Protein AF-A0A060C857-F1 (afdb_monomer_lite)

pLDDT: mean 92.67, std 7.78, range [64.56, 98.5]

Foldseek 3Di:
DDPVAAFDFKDKDFAPFWFAFVPDDQQQKDKPQWHWDDWAADQDPDDDPDGGTHRIIITTTDCPRPRGDQADPPDDRGHDPDIDMWRPQWIAGPVGDIDGTD

Structure (mmCIF, N/CA/C/O backbone):
data_AF-A0A060C857-F1
#
_entry.id   AF-A0A060C857-F1
#
loop_
_atom_site.group_PDB
_atom_site.id
_atom_site.type_symbol
_atom_site.label_atom_id
_atom_site.label_alt_id
_atom_site.label_comp_id
_atom_site.label_asym_id
_atom_site.label_entity_id
_atom_site.label_seq_id
_atom_site.pdbx_PDB_ins_code
_atom_site.Cartn_x
_atom_site.Cartn_y
_atom_site.Cartn_z
_atom_site.occupancy
_atom_site.B_iso_or_equiv
_atom_site.auth_seq_id
_atom_site.auth_comp_id
_atom_site.auth_asym_id
_atom_site.auth_atom_id
_atom_site.pdbx_PDB_model_num
ATOM 1 N N . VAL A 1 1 ? 2.342 4.386 -15.968 1.00 80.69 1 VAL A N 1
ATOM 2 C CA . VAL A 1 1 ? 3.497 3.807 -16.693 1.00 80.69 1 VAL A CA 1
ATOM 3 C C . VAL A 1 1 ? 4.637 4.809 -16.672 1.00 80.69 1 VAL A C 1
ATOM 5 O O . VAL A 1 1 ? 4.359 6.002 -16.618 1.00 80.69 1 VAL A O 1
ATOM 8 N N . PHE A 1 2 ? 5.877 4.336 -16.630 1.00 88.88 2 PHE A N 1
ATOM 9 C CA . PHE A 1 2 ? 7.090 5.155 -16.666 1.00 88.88 2 PHE A CA 1
ATOM 10 C C . PHE A 1 2 ? 7.684 5.128 -18.078 1.00 88.88 2 PHE A C 1
ATOM 12 O O . PHE A 1 2 ? 7.247 4.335 -18.913 1.00 88.88 2 PHE A O 1
ATOM 19 N N . GLY A 1 3 ? 8.670 5.990 -18.346 1.00 88.81 3 GLY A N 1
ATOM 20 C CA . GLY A 1 3 ? 9.322 6.058 -19.661 1.00 88.81 3 GLY A CA 1
ATOM 21 C C . GLY A 1 3 ? 10.003 4.751 -20.084 1.00 88.81 3 GLY A C 1
ATOM 22 O O . GLY A 1 3 ? 10.171 4.512 -21.272 1.00 88.81 3 GLY A O 1
ATOM 23 N N . ASP A 1 4 ? 10.339 3.893 -19.121 1.00 87.06 4 ASP A N 1
ATOM 24 C CA . ASP A 1 4 ? 10.994 2.597 -19.307 1.00 87.06 4 ASP A CA 1
ATOM 25 C C . ASP A 1 4 ? 10.063 1.391 -19.085 1.00 87.06 4 ASP A C 1
ATOM 27 O O . ASP A 1 4 ? 10.514 0.249 -19.146 1.00 87.06 4 ASP A O 1
ATOM 31 N N . GLY A 1 5 ? 8.766 1.621 -18.848 1.00 90.00 5 GLY A N 1
ATOM 32 C CA . GLY A 1 5 ? 7.764 0.560 -18.775 1.00 90.00 5 GLY A CA 1
ATOM 33 C C . GLY A 1 5 ? 6.832 0.620 -17.566 1.00 90.00 5 GLY A C 1
ATOM 34 O O . GLY A 1 5 ? 6.690 1.623 -16.858 1.00 90.00 5 GLY A O 1
ATOM 35 N N . GLN A 1 6 ? 6.107 -0.477 -17.359 1.00 91.75 6 GLN A N 1
ATOM 36 C CA . GLN A 1 6 ? 5.193 -0.636 -16.231 1.00 91.75 6 GLN A CA 1
ATOM 37 C C . GLN A 1 6 ? 5.932 -1.073 -14.960 1.00 91.75 6 GLN A C 1
ATOM 39 O O . GLN A 1 6 ? 6.895 -1.835 -15.013 1.00 91.75 6 GLN A O 1
ATOM 44 N N . ARG A 1 7 ? 5.464 -0.579 -13.809 1.00 94.06 7 ARG A N 1
ATOM 45 C CA . ARG A 1 7 ? 5.992 -0.921 -12.485 1.00 94.06 7 ARG A CA 1
ATOM 46 C C . ARG A 1 7 ? 4.844 -1.112 -11.499 1.00 94.06 7 ARG A C 1
ATOM 48 O O . ARG A 1 7 ? 3.849 -0.388 -11.571 1.00 94.06 7 ARG A O 1
ATOM 55 N N . THR A 1 8 ? 5.005 -2.011 -10.536 1.00 94.94 8 THR A N 1
ATOM 56 C CA . THR A 1 8 ? 4.081 -2.143 -9.400 1.00 94.94 8 THR A CA 1
ATOM 57 C C . THR A 1 8 ? 4.384 -1.045 -8.383 1.00 94.94 8 THR A C 1
ATOM 59 O O . THR A 1 8 ? 5.397 -1.109 -7.684 1.00 94.94 8 THR A O 1
ATOM 62 N N . THR A 1 9 ? 3.524 -0.026 -8.301 1.00 96.38 9 THR A N 1
ATOM 63 C CA . THR A 1 9 ? 3.755 1.182 -7.481 1.00 96.38 9 THR A CA 1
ATOM 64 C C . THR A 1 9 ? 3.004 1.204 -6.154 1.00 96.38 9 THR A C 1
ATOM 66 O O . THR A 1 9 ? 3.293 2.042 -5.303 1.00 96.38 9 THR A O 1
ATOM 69 N N . ALA A 1 10 ? 1.995 0.353 -5.995 1.00 97.00 10 ALA A N 1
ATOM 70 C CA . ALA A 1 10 ? 1.227 0.244 -4.766 1.00 97.00 10 ALA A CA 1
ATOM 71 C C . ALA A 1 10 ? 0.524 -1.112 -4.678 1.00 97.00 10 ALA A C 1
ATOM 73 O O . ALA A 1 10 ? 0.291 -1.758 -5.701 1.00 97.00 10 ALA A O 1
ATOM 74 N N . VAL A 1 11 ? 0.154 -1.487 -3.459 1.00 97.00 11 VAL A N 1
ATOM 75 C CA . VAL A 1 11 ? -0.809 -2.551 -3.162 1.00 97.00 11 VAL A CA 1
ATOM 76 C C . VAL A 1 11 ? -1.995 -1.929 -2.442 1.00 97.00 11 VAL A C 1
ATOM 78 O O . VAL A 1 11 ? -1.821 -0.995 -1.659 1.00 97.00 11 VAL A O 1
ATOM 81 N N . ILE A 1 12 ? -3.194 -2.434 -2.711 1.00 97.69 12 ILE A N 1
ATOM 82 C CA . ILE A 1 12 ? -4.412 -2.017 -2.023 1.00 97.69 12 ILE A CA 1
ATOM 83 C C . ILE A 1 12 ? -5.023 -3.257 -1.389 1.00 97.69 12 ILE A C 1
ATOM 85 O O . ILE A 1 12 ? -5.284 -4.238 -2.082 1.00 97.69 12 ILE A O 1
ATOM 89 N N . VAL A 1 13 ? -5.225 -3.207 -0.076 1.00 97.19 13 VAL A N 1
ATOM 90 C CA . VAL A 1 13 ? -5.886 -4.267 0.691 1.00 97.19 13 VAL A CA 1
ATOM 91 C C . VAL A 1 13 ? -7.251 -3.755 1.123 1.00 97.19 13 VAL A C 1
ATOM 93 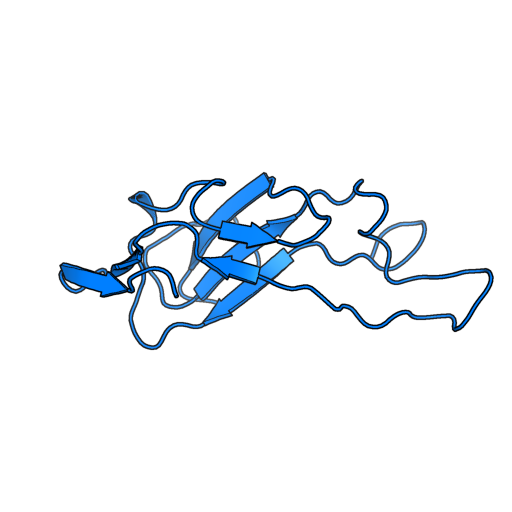O O . VAL A 1 13 ? -7.341 -2.697 1.747 1.00 97.19 13 VAL A O 1
ATOM 96 N N . GLU A 1 14 ? -8.308 -4.485 0.777 1.00 97.62 14 GLU A N 1
ATOM 97 C CA . GLU A 1 14 ? -9.665 -4.205 1.244 1.00 97.62 14 GLU A CA 1
ATOM 98 C C . GLU A 1 14 ? -9.959 -4.991 2.526 1.00 97.62 14 GLU A C 1
ATOM 100 O O . GLU A 1 14 ? -9.680 -6.186 2.615 1.00 97.62 14 GLU A O 1
ATOM 105 N N . TYR A 1 15 ? -10.543 -4.305 3.503 1.00 96.81 15 TYR A N 1
ATOM 106 C CA . TYR A 1 15 ? -11.034 -4.854 4.761 1.00 96.81 15 TYR A CA 1
ATOM 107 C C . TYR A 1 15 ? -12.559 -4.749 4.814 1.00 96.81 15 TYR A C 1
ATOM 109 O O . TYR A 1 15 ? -13.167 -3.843 4.240 1.00 96.81 15 TYR A O 1
ATOM 117 N N . ASP A 1 16 ? -13.199 -5.638 5.565 1.00 96.25 16 ASP A N 1
ATOM 118 C CA . ASP A 1 16 ? -14.646 -5.622 5.788 1.00 96.25 16 ASP A CA 1
ATOM 119 C C . ASP A 1 16 ? -15.107 -4.408 6.619 1.00 96.25 16 ASP A C 1
ATOM 121 O O . ASP A 1 16 ? -16.232 -3.931 6.445 1.00 96.25 16 ASP A O 1
ATOM 125 N N . VAL A 1 17 ? -14.226 -3.846 7.460 1.00 96.88 17 VAL A N 1
ATOM 126 C CA . VAL A 1 17 ? -14.499 -2.687 8.329 1.00 96.88 17 VAL A CA 1
ATOM 127 C C . VAL A 1 17 ? -13.466 -1.570 8.104 1.00 96.88 17 VAL A C 1
ATOM 129 O O . VAL A 1 17 ? -12.295 -1.866 7.863 1.00 96.88 17 VAL A O 1
ATOM 132 N N . PRO A 1 18 ? -13.848 -0.276 8.209 1.00 97.69 18 PRO A N 1
ATOM 133 C CA . PRO A 1 18 ? -12.896 0.827 8.114 1.00 97.69 18 PRO A CA 1
ATOM 134 C C . PRO A 1 18 ? -11.736 0.731 9.113 1.00 97.69 18 PRO A C 1
ATOM 136 O O . PRO A 1 18 ? -11.945 0.507 10.310 1.00 97.69 18 PRO A O 1
ATOM 139 N N . ILE A 1 19 ? -10.521 0.953 8.615 1.00 98.00 19 ILE A N 1
ATOM 140 C CA . ILE A 1 19 ? -9.279 1.013 9.384 1.00 98.00 19 ILE A CA 1
ATOM 141 C C . ILE A 1 19 ? -9.004 2.453 9.807 1.00 98.00 19 ILE A C 1
ATOM 143 O O . ILE A 1 19 ? -9.191 3.392 9.030 1.00 98.00 19 ILE A O 1
ATOM 147 N N . LYS A 1 20 ? -8.513 2.624 11.036 1.00 97.81 20 LYS A N 1
ATOM 148 C CA . LYS A 1 20 ? -8.126 3.925 11.574 1.00 97.81 20 LYS A CA 1
ATOM 149 C C . LYS A 1 20 ? -6.835 4.397 10.910 1.00 97.81 20 LYS A C 1
ATOM 151 O O . LYS A 1 20 ? -5.761 3.857 11.166 1.00 97.81 20 LYS A O 1
ATOM 156 N N . ASN A 1 21 ? -6.900 5.444 10.094 1.00 97.25 21 ASN A N 1
ATOM 157 C CA . ASN A 1 21 ? -5.744 5.908 9.323 1.00 97.25 21 ASN A CA 1
ATOM 158 C C . ASN A 1 21 ? -4.573 6.323 10.226 1.00 97.25 21 ASN A C 1
ATOM 160 O O . ASN A 1 21 ? -3.419 6.033 9.940 1.00 97.25 21 ASN A O 1
ATOM 164 N N . LYS A 1 22 ? -4.876 6.981 11.351 1.00 96.44 22 LYS A N 1
ATOM 165 C CA . LYS A 1 22 ? -3.861 7.513 12.274 1.00 96.44 22 LYS A CA 1
ATOM 166 C C . LYS A 1 22 ? -2.983 6.446 12.939 1.00 96.44 22 LYS A C 1
ATOM 168 O O . LYS A 1 22 ? -1.969 6.814 13.517 1.00 96.44 22 LYS A O 1
ATOM 173 N N . SER A 1 23 ? -3.377 5.172 12.915 1.00 95.50 23 SER A N 1
ATOM 174 C CA . SER A 1 23 ? -2.548 4.078 13.440 1.00 95.50 23 SER A CA 1
ATOM 175 C C . SER A 1 23 ? -1.622 3.455 12.400 1.00 95.50 23 SER A C 1
ATOM 177 O O . SER A 1 23 ? -0.814 2.612 12.765 1.00 95.50 23 SER A O 1
ATOM 179 N N . LEU A 1 24 ? -1.746 3.824 11.124 1.00 97.62 24 LEU A N 1
ATOM 180 C CA . LEU A 1 24 ? -0.955 3.229 10.056 1.00 97.62 24 LEU A CA 1
ATOM 181 C C . LEU A 1 24 ? 0.418 3.889 9.966 1.00 97.62 24 LEU A C 1
ATOM 183 O O . LEU A 1 24 ? 0.539 5.113 9.904 1.00 97.62 24 LEU A O 1
ATOM 187 N N . THR A 1 25 ? 1.448 3.054 9.913 1.00 97.69 25 THR A N 1
ATOM 188 C CA . THR A 1 25 ? 2.827 3.454 9.642 1.00 97.69 25 THR A CA 1
ATOM 189 C C . THR A 1 25 ? 3.411 2.568 8.545 1.00 97.69 25 THR A C 1
ATOM 191 O O . THR A 1 25 ? 2.814 1.570 8.138 1.00 97.69 25 THR A O 1
ATOM 194 N N . THR A 1 26 ? 4.611 2.896 8.071 1.00 97.94 26 THR A N 1
ATOM 195 C CA . THR A 1 26 ? 5.344 2.045 7.123 1.00 97.94 26 THR A CA 1
ATOM 196 C C . THR A 1 26 ? 5.758 0.691 7.705 1.00 97.94 26 THR A C 1
ATOM 198 O O . THR A 1 26 ? 6.106 -0.191 6.931 1.00 97.94 26 THR A O 1
ATOM 201 N N . HIS A 1 27 ? 5.707 0.505 9.029 1.00 97.75 27 HIS A N 1
ATOM 202 C CA . HIS A 1 27 ? 6.026 -0.760 9.704 1.00 97.75 27 HIS A CA 1
ATOM 203 C C . HIS A 1 27 ? 4.807 -1.660 9.915 1.00 97.75 27 HIS A C 1
ATOM 205 O O . HIS A 1 27 ? 4.960 -2.841 10.209 1.00 97.75 27 HIS A O 1
ATOM 211 N N . THR A 1 28 ? 3.598 -1.131 9.716 1.00 98.00 28 THR A N 1
ATOM 212 C CA . THR A 1 28 ? 2.351 -1.881 9.899 1.00 98.00 28 THR A CA 1
ATOM 213 C C . THR A 1 28 ? 2.215 -3.043 8.913 1.00 98.00 28 THR A C 1
ATOM 215 O O . THR A 1 28 ? 1.553 -4.042 9.205 1.00 98.00 28 THR A O 1
ATOM 218 N N . PHE A 1 29 ? 2.882 -2.938 7.763 1.00 98.44 29 PHE A N 1
ATOM 219 C CA . PHE A 1 29 ? 2.951 -3.979 6.748 1.00 98.44 29 PHE A CA 1
ATOM 220 C C . PHE A 1 29 ? 4.394 -4.241 6.336 1.00 98.44 29 PHE A C 1
ATOM 222 O O . PHE A 1 29 ? 5.262 -3.381 6.464 1.00 98.44 29 PHE A O 1
ATOM 229 N N . SER A 1 30 ? 4.624 -5.410 5.752 1.00 98.00 30 SER A N 1
ATOM 230 C CA . SER A 1 30 ? 5.789 -5.686 4.921 1.00 98.00 30 SER A CA 1
ATOM 231 C C . SER A 1 30 ? 5.337 -6.193 3.554 1.00 98.00 30 SER A C 1
ATOM 233 O O . SER A 1 30 ? 4.286 -6.825 3.423 1.00 98.00 30 SER A O 1
ATOM 235 N N . VAL A 1 31 ? 6.118 -5.880 2.520 1.00 97.75 31 VAL A N 1
ATOM 236 C CA . VAL A 1 31 ? 5.900 -6.381 1.159 1.00 97.75 31 VAL A CA 1
ATOM 237 C C . VAL A 1 31 ? 7.191 -7.040 0.695 1.00 97.75 31 VAL A C 1
ATOM 239 O O . VAL A 1 31 ? 8.237 -6.393 0.660 1.00 97.75 31 VAL A O 1
ATOM 242 N N . SER A 1 32 ? 7.146 -8.334 0.378 1.00 95.50 32 SER A N 1
ATOM 243 C CA . SER A 1 32 ? 8.353 -9.107 0.061 1.00 95.50 32 SER A CA 1
ATOM 244 C C . SER A 1 32 ? 9.145 -8.486 -1.090 1.00 95.50 32 SER A C 1
ATOM 246 O O . SER A 1 32 ? 8.588 -8.195 -2.147 1.00 95.50 32 SER A O 1
ATOM 248 N N . ASN A 1 33 ? 10.457 -8.321 -0.883 1.00 94.81 33 ASN A N 1
ATOM 249 C CA . ASN A 1 33 ? 11.417 -7.755 -1.840 1.00 94.81 33 ASN A CA 1
ATOM 250 C C . ASN A 1 33 ? 11.115 -6.318 -2.301 1.00 94.81 33 ASN A C 1
ATOM 252 O O . ASN A 1 33 ? 11.616 -5.903 -3.350 1.00 94.81 33 ASN A O 1
ATOM 256 N N . ARG A 1 34 ? 10.305 -5.564 -1.543 1.00 97.62 34 ARG A N 1
ATOM 257 C CA . ARG A 1 34 ? 9.896 -4.188 -1.852 1.00 97.62 34 ARG A CA 1
ATOM 258 C C . ARG A 1 34 ? 10.038 -3.275 -0.637 1.00 97.62 34 ARG A C 1
ATOM 260 O O . ARG A 1 34 ? 9.824 -3.696 0.496 1.00 97.62 34 ARG A O 1
ATOM 267 N N . ASN A 1 35 ? 10.339 -2.003 -0.878 1.00 98.12 35 ASN A N 1
ATOM 268 C CA . ASN A 1 35 ? 10.390 -0.971 0.154 1.00 98.12 35 ASN A CA 1
ATOM 269 C C . ASN A 1 35 ? 9.075 -0.181 0.186 1.00 98.12 35 ASN A C 1
ATOM 271 O O . ASN A 1 35 ? 8.622 0.326 -0.841 1.00 98.12 35 ASN A O 1
ATOM 275 N N . ILE A 1 36 ? 8.467 -0.043 1.366 1.00 98.50 36 ILE A N 1
ATOM 276 C CA . ILE A 1 36 ? 7.242 0.744 1.564 1.00 98.50 36 ILE A CA 1
ATOM 277 C C . ILE A 1 36 ? 7.616 2.212 1.791 1.00 98.50 36 ILE A C 1
ATOM 279 O O . ILE A 1 36 ? 8.466 2.523 2.620 1.00 98.50 36 ILE A O 1
ATOM 283 N N . THR A 1 37 ? 6.956 3.122 1.077 1.00 98.25 37 THR A N 1
ATOM 284 C CA . THR A 1 37 ? 7.170 4.576 1.201 1.00 98.25 37 THR A CA 1
ATOM 285 C C . THR A 1 37 ? 6.035 5.281 1.934 1.00 98.25 37 THR A C 1
ATOM 287 O O . THR A 1 37 ? 6.275 6.288 2.597 1.00 98.25 37 THR A O 1
ATOM 290 N N . LYS A 1 38 ? 4.801 4.768 1.830 1.00 98.06 38 LYS A N 1
ATOM 291 C CA . LYS A 1 38 ? 3.624 5.287 2.539 1.00 98.06 38 LYS A CA 1
ATOM 292 C C . LYS A 1 38 ? 2.628 4.173 2.821 1.00 98.06 38 LYS A C 1
ATOM 294 O O . LYS A 1 38 ? 2.461 3.272 2.002 1.00 98.06 38 LYS A O 1
ATOM 299 N N . VAL A 1 39 ? 1.921 4.303 3.938 1.00 98.19 39 VAL A N 1
ATOM 300 C CA . VAL A 1 39 ? 0.749 3.492 4.272 1.00 98.19 39 VAL A CA 1
ATOM 301 C C . VAL A 1 39 ? -0.339 4.430 4.768 1.00 98.19 39 VAL A C 1
ATOM 303 O O . VAL A 1 39 ? -0.078 5.268 5.630 1.00 98.19 39 VAL A O 1
ATOM 306 N N . TYR A 1 40 ? -1.539 4.321 4.210 1.00 98.31 40 TYR A N 1
ATOM 307 C CA . TYR A 1 40 ? -2.693 5.111 4.634 1.00 98.31 40 TYR A CA 1
ATOM 308 C C . TYR A 1 40 ? -4.002 4.406 4.298 1.00 98.31 40 TYR A C 1
ATOM 310 O O . TYR A 1 40 ? -4.058 3.569 3.398 1.00 98.31 40 TYR A O 1
ATOM 318 N N . ALA A 1 41 ? -5.060 4.760 5.022 1.00 97.88 41 ALA A N 1
ATOM 319 C CA . ALA A 1 41 ? -6.406 4.297 4.736 1.00 97.88 41 ALA A CA 1
ATOM 320 C C . ALA A 1 41 ? -7.143 5.265 3.796 1.00 97.88 41 ALA A C 1
ATOM 322 O O . ALA A 1 41 ? -6.816 6.455 3.691 1.00 97.88 41 ALA A O 1
ATOM 323 N N . SER A 1 42 ? -8.147 4.730 3.106 1.00 97.44 42 SER A N 1
ATOM 324 C CA . SER A 1 42 ? -9.029 5.442 2.188 1.00 97.44 42 SER A CA 1
ATOM 325 C C . SER A 1 42 ? -10.388 4.748 2.091 1.00 97.44 42 SER A C 1
ATOM 327 O O . SER A 1 42 ? -10.527 3.545 2.326 1.00 97.44 42 SER A O 1
ATOM 329 N N . ASP A 1 43 ? -11.409 5.500 1.692 1.00 96.25 43 ASP A N 1
ATOM 330 C CA . ASP A 1 43 ? -12.721 4.972 1.307 1.00 96.25 43 ASP A CA 1
ATOM 331 C C . ASP A 1 43 ? -12.794 4.572 -0.176 1.00 96.25 43 ASP A C 1
ATOM 333 O O . ASP A 1 43 ? -13.828 4.087 -0.631 1.00 96.25 43 ASP A O 1
ATOM 337 N N . ARG A 1 44 ? -11.696 4.744 -0.920 1.00 96.19 44 ARG A N 1
ATOM 338 C CA . ARG A 1 44 ? -11.563 4.371 -2.331 1.00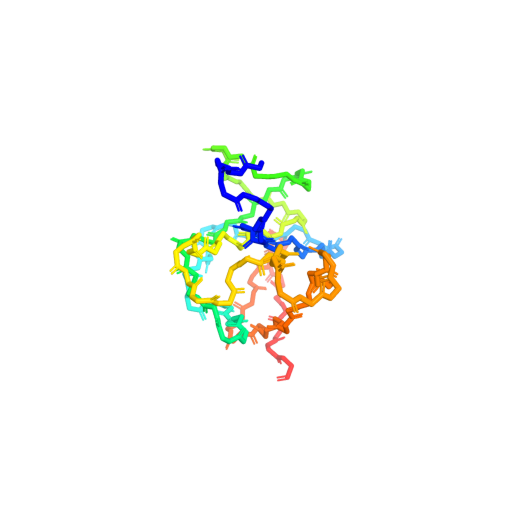 96.19 44 ARG A CA 1
ATOM 339 C C . ARG A 1 44 ? -10.337 3.502 -2.567 1.00 96.19 44 ARG A C 1
ATOM 341 O O . ARG A 1 44 ? -9.275 3.758 -2.001 1.00 96.19 44 ARG A O 1
ATOM 348 N N . ALA A 1 45 ? -10.478 2.537 -3.472 1.00 96.69 45 ALA A N 1
ATOM 349 C CA . ALA A 1 45 ? -9.408 1.659 -3.938 1.00 96.69 45 ALA A CA 1
ATOM 350 C C . ALA A 1 45 ? -8.491 2.354 -4.965 1.00 96.69 45 ALA A C 1
ATOM 352 O O . ALA A 1 45 ? -8.276 1.859 -6.069 1.00 96.69 45 ALA A O 1
ATOM 353 N N . GLU A 1 46 ? -7.959 3.523 -4.616 1.00 95.50 46 GLU A N 1
ATOM 354 C CA . GLU A 1 46 ? -7.057 4.298 -5.468 1.00 95.50 46 GLU A CA 1
ATOM 355 C C . GLU A 1 46 ? -5.988 5.003 -4.632 1.00 95.50 46 GLU A C 1
ATOM 357 O O . GLU A 1 46 ? -6.226 5.368 -3.477 1.00 95.50 46 GLU A O 1
ATOM 362 N N . LYS A 1 47 ? 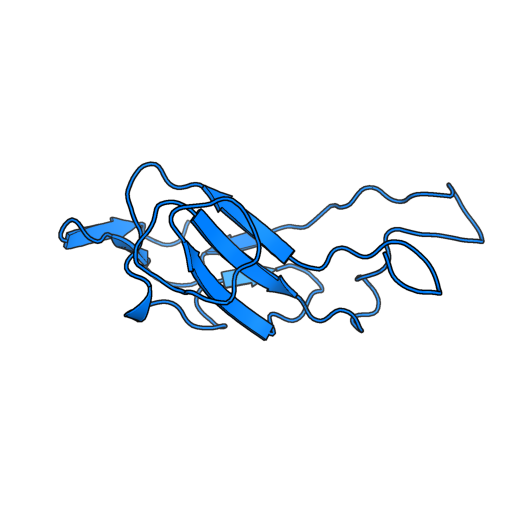-4.810 5.236 -5.227 1.00 95.00 47 LYS A N 1
ATOM 363 C CA . LYS A 1 47 ? -3.840 6.169 -4.647 1.00 95.00 47 LYS A CA 1
ATOM 364 C C . LYS A 1 47 ? -4.483 7.549 -4.582 1.00 95.00 47 LYS A C 1
ATOM 366 O O . LYS A 1 47 ? -4.925 8.063 -5.608 1.00 95.00 47 LYS A O 1
ATOM 371 N N . ASN A 1 48 ? -4.486 8.171 -3.413 1.00 87.12 48 ASN A N 1
ATOM 372 C CA . ASN A 1 48 ? -5.020 9.514 -3.249 1.00 87.12 48 ASN A CA 1
ATOM 373 C C . ASN A 1 48 ? -4.114 10.356 -2.344 1.00 87.12 48 ASN A C 1
ATOM 375 O O . ASN A 1 48 ? -3.241 9.852 -1.643 1.00 87.12 48 ASN A O 1
ATOM 379 N N . SER A 1 49 ? -4.306 11.671 -2.380 1.00 80.56 49 SER A N 1
ATOM 380 C CA . SER A 1 49 ? -3.608 12.604 -1.491 1.00 80.56 49 SER A CA 1
ATOM 381 C C . SER A 1 49 ? -4.350 12.844 -0.171 1.00 80.56 49 SER A C 1
ATOM 383 O O . SER A 1 49 ? -3.848 13.577 0.679 1.00 80.56 49 SER A O 1
ATOM 385 N N . ILE A 1 50 ? -5.536 12.252 0.010 1.00 88.62 50 ILE A N 1
ATOM 386 C CA . ILE A 1 50 ? -6.435 12.515 1.138 1.00 88.62 50 ILE A CA 1
ATOM 387 C C . ILE A 1 50 ? -6.624 11.227 1.937 1.00 88.62 50 ILE A C 1
ATOM 389 O O . ILE A 1 50 ? -7.575 10.469 1.736 1.00 88.62 50 ILE A O 1
ATOM 393 N N . ALA A 1 51 ? -5.713 11.015 2.882 1.00 93.12 51 ALA A N 1
ATOM 394 C CA . ALA A 1 51 ? -5.787 9.915 3.828 1.00 93.12 51 ALA A CA 1
ATOM 395 C C . ALA A 1 51 ? -6.923 10.133 4.840 1.00 93.12 51 ALA A C 1
ATOM 397 O O . ALA A 1 51 ? -7.043 11.205 5.441 1.00 93.12 51 ALA A O 1
ATOM 398 N N . LYS A 1 52 ? -7.744 9.105 5.059 1.00 96.00 52 LYS A N 1
ATOM 399 C CA . LYS A 1 52 ? -8.834 9.104 6.045 1.00 96.00 52 LYS A CA 1
ATOM 400 C C . LYS A 1 52 ? -9.202 7.682 6.425 1.00 96.00 52 LYS A C 1
ATOM 402 O O . LYS A 1 52 ? -8.854 6.739 5.727 1.00 96.00 52 LYS A O 1
ATOM 407 N N . ASP A 1 53 ? -9.914 7.537 7.531 1.00 97.56 53 ASP A N 1
ATOM 408 C CA . ASP A 1 53 ? -10.456 6.242 7.923 1.00 97.56 53 ASP A CA 1
ATOM 409 C C . ASP A 1 53 ? -11.297 5.644 6.785 1.00 97.56 53 ASP A C 1
ATOM 411 O O . ASP A 1 53 ? -12.097 6.339 6.151 1.00 97.56 53 ASP A O 1
ATOM 415 N N . GLY A 1 54 ? -11.100 4.357 6.510 1.00 97.38 54 GLY A N 1
ATOM 416 C CA . GLY A 1 54 ? -11.728 3.711 5.366 1.00 97.38 54 GLY A CA 1
ATOM 417 C C . GLY A 1 54 ? -11.335 2.248 5.211 1.00 97.38 54 GLY A C 1
ATOM 418 O O . GLY A 1 54 ? -10.450 1.751 5.905 1.00 97.38 54 GLY A O 1
ATOM 419 N N . ARG A 1 55 ? -12.059 1.535 4.346 1.00 97.62 55 ARG A N 1
ATOM 420 C CA . ARG A 1 55 ? -11.924 0.078 4.172 1.00 97.62 55 ARG A CA 1
ATOM 421 C C . ARG A 1 55 ? -10.719 -0.334 3.336 1.00 97.62 55 ARG A C 1
ATOM 423 O O . ARG A 1 55 ? -10.357 -1.502 3.347 1.00 97.62 55 ARG A O 1
ATOM 430 N N . PHE A 1 56 ? -10.104 0.597 2.620 1.00 98.12 56 PHE A N 1
ATOM 431 C CA . PHE A 1 56 ? -8.932 0.316 1.806 1.00 98.12 56 PHE A CA 1
ATOM 432 C C . PHE A 1 56 ? -7.689 0.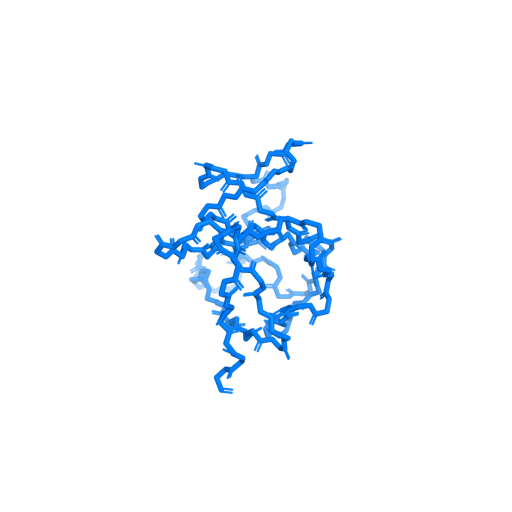808 2.521 1.00 98.12 56 PHE A C 1
ATOM 434 O O . PHE A 1 56 ? -7.641 1.963 2.936 1.00 98.12 56 PHE A O 1
ATOM 441 N N . VAL A 1 57 ? -6.674 -0.043 2.621 1.00 98.00 57 VAL A N 1
ATOM 442 C CA . VAL A 1 57 ? -5.322 0.366 3.000 1.00 98.00 57 VAL A CA 1
ATOM 443 C C . VAL A 1 57 ? -4.461 0.391 1.747 1.00 98.00 57 VAL A C 1
ATOM 445 O O . VAL A 1 57 ? -4.294 -0.630 1.081 1.00 98.00 57 VAL A O 1
ATOM 448 N N . ILE A 1 58 ? -3.923 1.565 1.429 1.00 98.50 58 ILE A N 1
ATOM 449 C CA . ILE A 1 58 ? -3.012 1.793 0.315 1.00 98.50 58 ILE A CA 1
ATOM 450 C C . ILE A 1 58 ? -1.589 1.719 0.854 1.00 98.50 58 ILE A C 1
ATOM 452 O O . ILE A 1 58 ? -1.212 2.471 1.753 1.00 98.50 58 ILE A O 1
ATOM 456 N N . ILE A 1 59 ? -0.796 0.828 0.269 1.00 98.31 59 ILE A N 1
ATOM 457 C CA . ILE A 1 59 ? 0.616 0.616 0.578 1.00 98.31 59 ILE A CA 1
ATOM 458 C C . ILE A 1 59 ? 1.407 1.059 -0.651 1.00 98.31 59 ILE A C 1
ATOM 460 O O . ILE A 1 59 ? 1.479 0.333 -1.642 1.00 98.31 59 ILE A O 1
ATOM 464 N N . GLU A 1 60 ? 1.969 2.267 -0.627 1.00 98.19 60 GLU A N 1
ATOM 465 C CA . GLU A 1 60 ? 2.796 2.768 -1.728 1.00 98.19 60 GLU A CA 1
ATOM 466 C C . GLU A 1 60 ? 4.212 2.204 -1.641 1.00 98.19 60 GLU A C 1
ATOM 468 O O . GLU A 1 60 ? 4.859 2.260 -0.593 1.00 98.19 60 GLU A O 1
ATOM 473 N N . LEU A 1 61 ? 4.713 1.704 -2.767 1.00 98.00 61 LEU A N 1
ATOM 474 C CA . LEU A 1 61 ? 6.011 1.047 -2.868 1.00 98.00 61 LEU A CA 1
ATOM 475 C C . LEU A 1 61 ? 7.029 1.953 -3.554 1.00 98.00 61 LEU A C 1
ATOM 477 O O . LEU A 1 61 ? 6.682 2.757 -4.423 1.00 98.00 61 LEU A O 1
ATOM 481 N N . ASN A 1 62 ? 8.299 1.791 -3.198 1.00 97.62 62 ASN A N 1
ATOM 482 C CA . ASN A 1 62 ? 9.392 2.464 -3.873 1.00 97.62 62 ASN A CA 1
ATOM 483 C C . ASN A 1 62 ? 9.437 2.005 -5.335 1.00 97.62 62 ASN A C 1
ATOM 485 O O . ASN A 1 62 ? 9.530 0.817 -5.657 1.00 97.62 62 ASN A O 1
ATOM 489 N N . VAL A 1 63 ? 9.335 2.977 -6.236 1.00 96.12 63 VAL A N 1
ATOM 490 C CA . VAL A 1 63 ? 9.309 2.733 -7.679 1.00 96.12 63 VAL A CA 1
ATOM 491 C C . VAL A 1 63 ? 10.685 2.361 -8.221 1.00 96.12 63 VAL A C 1
ATOM 493 O O . VAL A 1 63 ? 10.756 1.861 -9.337 1.00 96.12 63 VAL A O 1
ATOM 496 N N . ASN A 1 64 ? 11.751 2.599 -7.453 1.00 95.56 64 ASN A N 1
ATOM 497 C CA . ASN A 1 64 ? 13.139 2.333 -7.824 1.00 95.56 64 ASN A CA 1
ATOM 498 C C . ASN A 1 64 ? 13.686 1.025 -7.232 1.00 95.56 64 ASN A C 1
ATOM 500 O O . ASN A 1 64 ? 14.876 0.762 -7.373 1.00 95.56 64 ASN A O 1
ATOM 504 N N . ASP A 1 65 ? 12.854 0.220 -6.562 1.00 95.19 65 ASP A N 1
ATOM 505 C CA . ASP A 1 65 ? 13.269 -1.131 -6.178 1.00 95.19 65 ASP A CA 1
ATOM 506 C C . ASP A 1 65 ? 13.600 -1.948 -7.433 1.00 95.19 65 ASP A C 1
ATOM 508 O O . ASP A 1 65 ? 12.891 -1.859 -8.437 1.00 95.19 65 ASP A O 1
ATOM 512 N N . GLU A 1 66 ? 14.613 -2.809 -7.351 1.00 91.56 66 GLU A N 1
ATOM 513 C CA . GLU A 1 66 ? 14.987 -3.725 -8.439 1.00 91.56 66 GLU A CA 1
ATOM 514 C C . GLU A 1 66 ? 13.786 -4.562 -8.917 1.00 91.56 66 GLU A C 1
ATOM 516 O O . GLU A 1 66 ? 13.556 -4.728 -10.113 1.00 91.56 66 GLU A O 1
ATOM 521 N N . ASN A 1 67 ? 12.933 -4.979 -7.975 1.00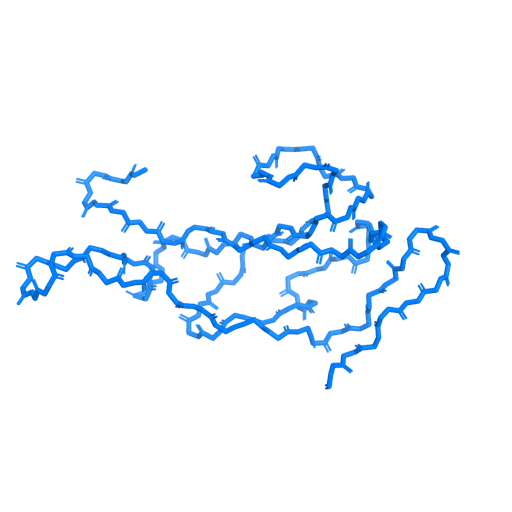 90.94 67 ASN A N 1
ATOM 522 C CA . ASN A 1 67 ? 11.729 -5.774 -8.227 1.00 90.94 67 ASN A CA 1
ATOM 523 C C . ASN A 1 67 ? 10.465 -4.925 -8.486 1.00 90.94 67 ASN A C 1
ATOM 525 O O . ASN A 1 67 ? 9.341 -5.404 -8.312 1.00 90.94 67 ASN A O 1
ATOM 529 N N . ALA A 1 68 ? 10.609 -3.643 -8.840 1.00 93.62 68 ALA A N 1
ATOM 530 C CA . ALA A 1 68 ? 9.471 -2.783 -9.160 1.00 93.62 68 ALA A CA 1
ATOM 531 C C . ALA A 1 68 ? 8.948 -2.991 -10.586 1.00 93.62 68 ALA A C 1
ATOM 533 O O . ALA A 1 68 ? 7.738 -2.871 -10.794 1.00 93.62 68 ALA A O 1
ATOM 534 N N . SER A 1 69 ? 9.834 -3.264 -11.551 1.00 92.31 69 SER A N 1
ATOM 535 C CA . SER A 1 69 ? 9.469 -3.401 -12.964 1.00 92.31 69 SER A CA 1
ATOM 536 C C . SER A 1 69 ? 8.637 -4.655 -13.211 1.00 92.31 69 SER A C 1
ATOM 538 O O . SER A 1 69 ? 9.001 -5.752 -12.795 1.00 92.31 69 SER A O 1
ATOM 540 N N . THR A 1 70 ? 7.538 -4.490 -13.940 1.00 90.31 70 THR A N 1
ATOM 541 C CA . THR A 1 70 ? 6.762 -5.601 -14.510 1.00 90.31 70 THR A CA 1
ATOM 542 C C . THR A 1 70 ? 6.996 -5.748 -16.013 1.00 90.31 70 THR A C 1
ATOM 544 O O . THR A 1 70 ? 6.295 -6.498 -16.691 1.00 90.31 70 THR A O 1
ATOM 547 N N . TYR A 1 71 ? 7.955 -4.996 -16.552 1.00 87.62 71 TYR A N 1
ATOM 548 C CA . TYR A 1 71 ? 8.414 -5.069 -17.930 1.00 87.62 71 TYR A CA 1
ATOM 549 C C . TYR A 1 71 ? 9.778 -5.760 -17.982 1.00 87.62 71 TYR A C 1
ATOM 551 O O . TYR A 1 71 ? 10.681 -5.419 -17.213 1.00 87.62 71 TYR A O 1
ATOM 559 N N . ASN A 1 72 ? 9.924 -6.715 -18.898 1.00 80.50 72 ASN A N 1
ATOM 560 C CA . ASN A 1 72 ? 11.171 -7.429 -19.150 1.00 80.50 72 ASN A CA 1
ATOM 561 C C . ASN A 1 72 ? 11.476 -7.384 -20.653 1.00 80.50 72 ASN A C 1
ATOM 563 O O . ASN A 1 72 ? 10.753 -7.974 -21.452 1.00 80.50 72 ASN A O 1
ATOM 567 N N . ALA A 1 73 ? 12.553 -6.697 -21.040 1.00 73.00 73 ALA A N 1
A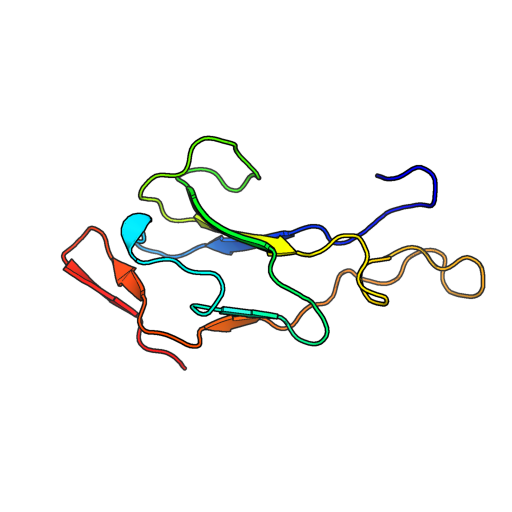TOM 568 C CA . ALA A 1 73 ? 12.954 -6.574 -22.442 1.00 73.00 73 ALA A CA 1
ATOM 569 C C . ALA A 1 73 ? 13.661 -7.833 -22.988 1.00 73.00 73 ALA A C 1
ATOM 571 O O . ALA A 1 73 ? 13.856 -7.946 -24.196 1.00 73.00 73 ALA A O 1
ATOM 572 N N . GLN A 1 74 ? 14.058 -8.767 -22.118 1.00 72.62 74 GLN A N 1
ATOM 573 C CA . GLN A 1 74 ? 14.856 -9.957 -22.435 1.00 72.62 74 GLN A CA 1
ATOM 574 C C . GLN A 1 74 ? 14.094 -11.287 -22.232 1.00 72.62 74 GLN A C 1
ATOM 576 O O . GLN A 1 74 ? 14.668 -12.352 -22.448 1.00 72.62 74 GLN A O 1
ATOM 581 N N . GLY A 1 75 ? 12.823 -11.254 -21.816 1.00 64.56 75 GLY A N 1
ATOM 582 C CA . GLY A 1 75 ? 12.000 -12.435 -21.503 1.00 64.56 75 GLY A CA 1
ATOM 583 C C . GLY A 1 75 ? 10.533 -12.257 -21.918 1.00 64.56 75 GLY A C 1
ATOM 584 O O . GLY A 1 75 ? 10.266 -11.467 -22.824 1.00 64.56 75 GLY A O 1
ATOM 585 N N . PRO A 1 76 ? 9.554 -12.956 -21.296 1.00 65.19 76 PRO A N 1
ATOM 586 C CA . PRO A 1 76 ? 8.147 -12.627 -21.508 1.00 65.19 76 PRO A CA 1
ATOM 587 C C . PRO A 1 76 ? 7.957 -11.136 -21.228 1.00 65.19 76 PRO A C 1
ATOM 589 O O . PRO A 1 76 ? 8.306 -10.675 -20.143 1.00 65.19 76 PRO A O 1
ATOM 592 N N . VAL A 1 77 ? 7.438 -10.399 -22.215 1.00 70.00 77 VAL A N 1
ATOM 593 C CA . VAL A 1 77 ? 7.422 -8.921 -22.241 1.00 70.00 77 VAL A CA 1
ATOM 594 C C . VAL A 1 77 ? 6.832 -8.318 -20.960 1.00 70.00 77 VAL A C 1
ATOM 596 O O . VAL A 1 77 ? 7.222 -7.229 -20.536 1.00 70.00 77 VAL A O 1
ATOM 599 N N . LEU A 1 78 ? 5.917 -9.048 -20.317 1.00 74.06 78 LEU A N 1
ATOM 600 C CA . LEU A 1 78 ? 5.283 -8.678 -19.062 1.00 74.06 78 LEU A CA 1
ATOM 601 C C . LEU A 1 78 ? 5.492 -9.795 -18.037 1.00 74.06 78 LEU A C 1
ATOM 603 O O . LEU A 1 78 ? 5.081 -10.935 -18.263 1.00 74.06 78 LEU A O 1
ATOM 607 N N . SER A 1 79 ? 6.083 -9.461 -16.893 1.00 74.69 79 SER A N 1
ATOM 608 C CA . SER A 1 79 ? 5.985 -10.298 -15.701 1.00 74.69 79 SER A CA 1
ATOM 609 C C . SER A 1 79 ? 4.693 -9.967 -14.958 1.00 74.69 79 SER A C 1
ATOM 611 O O . SER A 1 79 ? 4.229 -8.822 -14.935 1.00 74.69 79 SER A O 1
ATOM 613 N N . GLN A 1 80 ? 4.075 -10.984 -14.355 1.00 75.56 80 GLN A N 1
ATOM 614 C CA . GLN A 1 80 ? 2.910 -10.763 -13.509 1.00 75.56 80 GLN A CA 1
ATOM 615 C C . GLN A 1 80 ? 3.308 -9.874 -12.327 1.00 75.56 80 GLN A C 1
ATOM 617 O O . GLN A 1 80 ? 4.309 -10.131 -11.656 1.00 75.56 80 GLN A O 1
ATOM 622 N N . ALA A 1 81 ? 2.493 -8.859 -12.040 1.00 80.50 81 ALA A N 1
ATOM 623 C CA . ALA A 1 81 ? 2.584 -8.117 -10.791 1.00 80.50 81 ALA A CA 1
ATOM 624 C C . ALA A 1 81 ? 2.209 -9.054 -9.629 1.00 80.50 81 ALA A C 1
ATOM 626 O O . ALA A 1 81 ? 1.037 -9.192 -9.290 1.00 80.50 81 ALA A O 1
ATOM 627 N N . SER A 1 82 ? 3.202 -9.739 -9.062 1.00 82.62 82 SER A N 1
ATOM 628 C CA . SER A 1 82 ? 3.042 -10.626 -7.912 1.00 82.62 82 SER A CA 1
ATOM 629 C C . SER A 1 82 ? 3.806 -10.060 -6.724 1.00 82.62 82 SER A C 1
ATOM 631 O O . SER A 1 82 ? 4.978 -9.704 -6.839 1.00 82.62 82 SER A O 1
ATOM 633 N N . VAL A 1 83 ? 3.125 -9.945 -5.589 1.00 90.69 83 VAL A N 1
ATOM 634 C CA . VAL A 1 83 ? 3.684 -9.471 -4.323 1.00 90.69 83 VAL A CA 1
ATOM 635 C C . VAL A 1 83 ? 3.064 -10.264 -3.182 1.00 90.69 83 VAL A C 1
ATOM 637 O O . VAL A 1 83 ? 1.898 -10.649 -3.247 1.00 90.69 83 VAL A O 1
ATOM 640 N N . VAL A 1 84 ? 3.839 -10.474 -2.123 1.00 95.62 84 VAL A N 1
ATOM 641 C CA . VAL A 1 84 ? 3.348 -11.029 -0.860 1.00 95.62 84 VAL A CA 1
ATOM 642 C C . VAL A 1 84 ? 3.311 -9.892 0.148 1.00 95.62 84 VAL A C 1
ATOM 644 O O . VAL A 1 84 ? 4.313 -9.198 0.327 1.00 95.62 84 VAL A O 1
ATOM 647 N N . VAL A 1 85 ? 2.149 -9.684 0.764 1.00 97.06 85 VAL A N 1
ATOM 648 C CA . VAL A 1 85 ? 1.934 -8.665 1.794 1.00 97.06 85 VAL A CA 1
ATOM 649 C C . VAL A 1 85 ? 1.684 -9.357 3.124 1.00 97.06 85 VAL A C 1
ATOM 651 O O . VAL A 1 85 ? 0.825 -10.232 3.206 1.00 97.06 85 VAL A O 1
ATOM 654 N N . THR A 1 86 ? 2.388 -8.921 4.163 1.00 97.62 86 THR A N 1
ATOM 655 C CA . THR A 1 86 ? 2.177 -9.375 5.539 1.00 97.62 86 THR A CA 1
ATOM 656 C C . THR A 1 86 ? 1.748 -8.195 6.397 1.00 97.62 86 THR A C 1
ATOM 658 O O . THR A 1 86 ? 2.385 -7.143 6.378 1.00 97.62 86 THR A O 1
ATOM 661 N N . GLN A 1 87 ? 0.681 -8.370 7.174 1.00 97.31 87 GLN A N 1
ATOM 662 C CA . GLN A 1 87 ? 0.337 -7.457 8.260 1.00 97.31 87 GLN A CA 1
ATOM 663 C C . GLN A 1 87 ? 1.269 -7.751 9.444 1.00 97.31 87 GLN A C 1
ATOM 665 O O . GLN A 1 87 ? 1.209 -8.836 10.011 1.00 97.31 87 GLN A O 1
ATOM 670 N N . ALA A 1 88 ? 2.135 -6.807 9.806 1.00 96.75 88 ALA A N 1
ATOM 671 C CA . ALA A 1 88 ? 3.132 -6.996 10.864 1.00 96.75 88 ALA A CA 1
ATOM 672 C C . ALA A 1 88 ? 2.652 -6.490 12.234 1.00 96.75 88 ALA A C 1
ATOM 674 O O . ALA A 1 88 ? 3.118 -6.954 13.272 1.00 96.75 88 ALA A O 1
ATOM 675 N N . GLU A 1 89 ? 1.701 -5.554 12.247 1.00 96.06 89 GLU A N 1
ATOM 676 C CA . GLU A 1 89 ? 1.189 -4.932 13.467 1.00 96.06 89 GLU A CA 1
ATOM 677 C C . GLU A 1 89 ? -0.330 -5.083 13.587 1.00 96.06 89 GLU A C 1
ATOM 679 O O . GLU A 1 89 ? -1.049 -5.379 12.632 1.00 96.06 89 GLU A O 1
ATOM 684 N N . LYS A 1 90 ? -0.850 -4.866 14.795 1.00 96.12 90 LYS A N 1
ATOM 685 C CA . LYS A 1 90 ? -2.292 -4.800 15.040 1.00 96.12 90 LYS A CA 1
ATOM 686 C C . LYS A 1 90 ? -2.905 -3.632 14.259 1.00 96.12 90 LYS A C 1
ATOM 688 O O . LYS A 1 90 ? -2.373 -2.528 14.298 1.00 96.12 90 LYS A O 1
ATOM 693 N N . LEU A 1 91 ? -4.065 -3.855 13.638 1.00 96.38 91 LEU A N 1
ATOM 694 C CA . LEU A 1 91 ? -4.804 -2.841 12.878 1.00 96.38 91 LEU A CA 1
ATOM 695 C C . LEU A 1 91 ? -6.081 -2.407 13.605 1.00 96.38 91 LEU A C 1
ATOM 697 O O . LEU A 1 91 ? -7.078 -3.134 13.569 1.00 96.38 91 LEU A O 1
ATOM 701 N N . PRO A 1 92 ? -6.093 -1.233 14.259 1.00 96.81 92 PRO A N 1
ATOM 702 C CA . PRO A 1 92 ? -7.300 -0.657 14.836 1.00 96.81 92 PRO A CA 1
ATOM 703 C C . PRO A 1 92 ? -8.368 -0.349 13.782 1.00 96.81 92 PRO A C 1
ATOM 705 O O . PRO A 1 92 ? -8.121 0.355 12.803 1.00 96.81 92 PRO A O 1
ATOM 708 N N . GLN A 1 93 ? -9.583 -0.825 14.030 1.00 96.50 93 GLN A N 1
ATOM 709 C CA . GLN A 1 93 ? -10.775 -0.461 13.271 1.00 96.50 93 GLN A CA 1
ATOM 710 C C . GLN A 1 93 ? -11.334 0.868 13.794 1.00 96.50 93 GLN A C 1
ATOM 712 O O . GLN A 1 93 ? -11.246 1.160 14.992 1.00 96.50 93 GLN A O 1
ATOM 717 N N . SER A 1 94 ? -12.003 1.644 12.942 1.00 91.31 94 SER A N 1
ATOM 718 C CA . SER A 1 94 ? -12.718 2.860 13.366 1.00 91.31 94 SER A CA 1
ATOM 719 C C . SER A 1 94 ? -13.878 2.560 14.329 1.00 91.31 94 SER A C 1
ATOM 721 O O . SER A 1 94 ? -14.294 3.433 15.084 1.00 91.31 94 SER A O 1
ATOM 723 N N . THR A 1 95 ? -14.362 1.314 14.354 1.00 89.25 95 THR A N 1
ATOM 724 C CA . THR A 1 95 ? -15.403 0.805 15.267 1.00 89.25 95 THR A CA 1
ATOM 725 C C . THR A 1 95 ? -14.878 0.433 16.663 1.00 89.25 95 THR A C 1
ATOM 727 O O . THR A 1 95 ? -15.668 0.074 17.532 1.00 89.25 95 THR A O 1
ATOM 730 N N . GLY A 1 96 ? -13.559 0.491 16.897 1.00 88.00 96 GLY A N 1
ATOM 731 C CA . GLY A 1 96 ? -12.927 0.220 18.197 1.00 88.00 96 GLY A CA 1
ATOM 732 C C . GLY A 1 96 ? -12.389 -1.204 18.400 1.00 88.00 96 GLY A C 1
ATOM 733 O O . GLY A 1 96 ? -11.669 -1.443 19.367 1.00 88.00 96 GLY A O 1
ATOM 734 N N . LYS A 1 97 ? -12.675 -2.145 17.490 1.00 94.69 97 LYS A N 1
ATOM 735 C CA . LYS A 1 97 ? -12.028 -3.473 17.447 1.00 94.69 97 LYS A CA 1
ATOM 736 C C . LYS A 1 97 ? -10.690 -3.408 16.698 1.00 94.69 97 LYS A C 1
ATOM 738 O O . LYS A 1 97 ? -10.200 -2.328 16.361 1.00 94.69 97 LYS A O 1
ATOM 743 N N . SER A 1 98 ? -10.035 -4.545 16.470 1.00 95.25 98 SER A N 1
ATOM 744 C CA . SER A 1 98 ? -8.804 -4.593 15.674 1.00 95.25 98 SER A CA 1
ATOM 745 C C . SER A 1 98 ? -8.580 -5.952 15.025 1.00 95.25 98 SER A C 1
ATOM 747 O O . SER A 1 98 ? -8.949 -6.965 15.615 1.00 95.25 98 SER A O 1
ATOM 749 N N . TYR A 1 99 ? -7.901 -5.967 13.878 1.00 94.75 99 TYR A N 1
ATOM 750 C CA . TYR A 1 99 ? -7.325 -7.191 13.317 1.00 94.75 99 TYR A CA 1
ATOM 751 C C . TYR A 1 99 ? -5.961 -7.452 13.959 1.00 94.75 99 TYR A C 1
ATOM 753 O O . TYR A 1 99 ? -5.139 -6.537 14.072 1.00 94.75 99 TYR A O 1
ATOM 761 N N . ALA A 1 100 ? -5.728 -8.685 14.403 1.00 93.44 100 ALA A N 1
ATOM 762 C CA . ALA A 1 100 ? -4.407 -9.135 14.829 1.00 93.44 100 ALA A CA 1
ATOM 763 C C . ALA A 1 100 ? -3.571 -9.536 13.599 1.00 93.44 100 ALA A C 1
ATOM 765 O O . ALA A 1 100 ? -4.164 -9.925 12.592 1.00 93.44 100 ALA A O 1
ATOM 766 N N . PRO A 1 101 ? -2.232 -9.435 13.662 1.00 89.31 101 PRO A N 1
ATOM 767 C CA . PRO A 1 101 ? -1.361 -10.070 12.677 1.00 89.31 101 PRO A CA 1
ATOM 768 C C . PRO A 1 101 ? -1.670 -11.574 12.540 1.00 89.31 101 PRO A C 1
ATOM 770 O O . PRO A 1 101 ? -2.059 -12.183 13.544 1.00 89.31 101 PRO A O 1
ATOM 773 N N . PRO A 1 102 ? -1.533 -12.149 11.332 1.00 81.12 102 PRO A N 1
ATOM 774 C CA . PRO A 1 102 ? -1.679 -13.584 11.093 1.00 81.12 102 PRO A CA 1
ATOM 775 C C . PRO A 1 102 ? -0.580 -14.423 11.760 1.00 81.12 102 PRO A C 1
ATOM 777 O O . PRO A 1 102 ? 0.522 -13.886 12.018 1.00 81.12 102 PRO A O 1
#

Sequence (102 aa):
VFGDGQRTTAVIVEYDVPIKNKSLTTHTFSVSNRNITKVYASDRAEKNSIAKDGRFVIIELNVNDENASTYNAQGPVLSQASVVVTQAEKLPQSTGKSYAPP

Organism: NCBI:txid159271

InterPro domains:
  IPR041172 Esterase, Ig-like N-terminal [PF18435] (1-99)

Secondary structure (DSSP, 8-state):
-BTTB-B--EEEEEEEEEE-GGG--TTSEEETTB-EEEEEEESSSS--S---SEEEEEEEE-TTSGGGB-B-SSSSSB------EEE-S-EEBTTS-EEPP-

Radius of gyration: 14.74 Å; chains: 1; bounding box: 30×26×41 Å